Protein AF-A0AAU9G5A9-F1 (afdb_monomer_lite)

Secondary structure (DSSP, 8-state):
---SHHHHHHHHHHHHHH---GGGHHHHHHHHHHHHHHHHHHHHHHHHHHHHH---TTS-----TTS-HHHHHHHHHHHHHHHHHHHHHHHHHHHHS-THHHHHHHHHHHHHHHHHHHHHHHH--S---HHHHHHHHHHHHHHHHHHHHHHHHHHHHHHHHH--

Structure (mmCIF, N/CA/C/O backbone):
data_AF-A0AAU9G5A9-F1
#
_entry.id   AF-A0AAU9G5A9-F1
#
loop_
_atom_site.group_PDB
_atom_site.id
_atom_site.type_symbol
_atom_site.label_atom_id
_atom_site.label_alt_id
_atom_site.label_comp_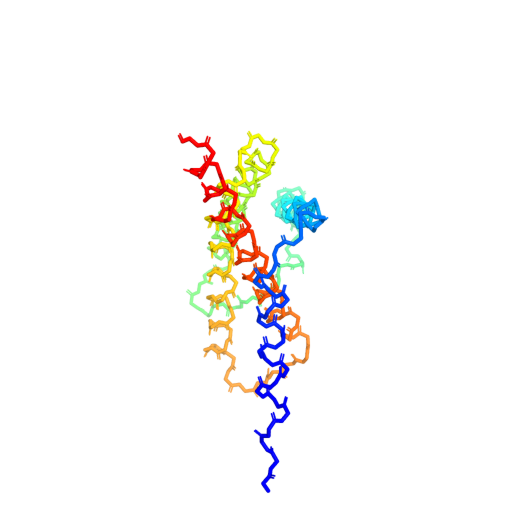id
_atom_site.label_asym_id
_atom_site.label_entity_id
_atom_site.label_seq_id
_atom_site.pdbx_PDB_ins_code
_atom_site.Cartn_x
_atom_site.Cartn_y
_atom_site.Cartn_z
_atom_site.occupancy
_atom_site.B_iso_or_equiv
_atom_site.auth_seq_id
_atom_site.auth_comp_id
_atom_site.auth_asym_id
_atom_site.auth_atom_id
_atom_site.pdbx_PDB_model_num
ATOM 1 N N . MET A 1 1 ? -6.363 -41.350 -9.499 1.00 46.97 1 MET A N 1
ATOM 2 C CA . MET A 1 1 ? -5.099 -40.595 -9.662 1.00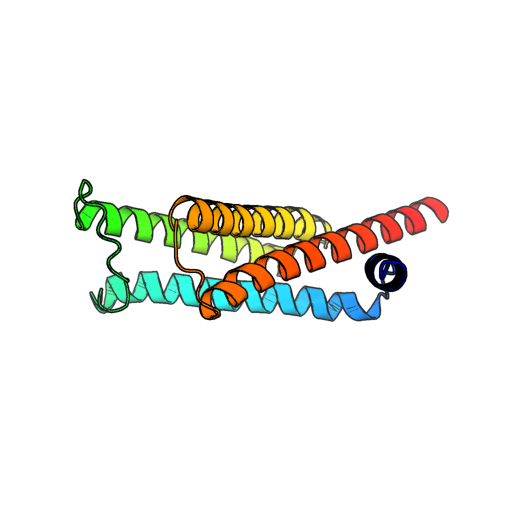 46.97 1 MET A CA 1
ATOM 3 C C . MET A 1 1 ? -5.327 -39.437 -10.634 1.00 46.97 1 MET A C 1
ATOM 5 O O . MET A 1 1 ? -5.322 -39.643 -11.836 1.00 46.97 1 MET A O 1
ATOM 9 N N . THR A 1 2 ? -5.599 -38.231 -10.134 1.00 51.28 2 THR A N 1
ATOM 10 C CA . THR A 1 2 ? -5.913 -37.033 -10.943 1.00 51.28 2 THR A CA 1
ATOM 11 C C . THR A 1 2 ? -4.967 -35.897 -10.546 1.00 51.28 2 THR A C 1
ATOM 13 O O . THR A 1 2 ? -5.325 -35.039 -9.747 1.00 51.28 2 THR A O 1
ATOM 16 N N . GLN A 1 3 ? -3.724 -35.916 -11.042 1.00 53.97 3 GLN A N 1
ATOM 17 C CA . GLN A 1 3 ? -2.695 -34.929 -10.665 1.00 53.97 3 GLN A CA 1
ATOM 18 C C . GLN A 1 3 ? -1.736 -34.411 -11.779 1.00 53.97 3 GLN A C 1
ATOM 20 O O . GLN A 1 3 ? -0.666 -33.917 -11.426 1.00 53.97 3 GLN A O 1
ATOM 25 N N . PRO A 1 4 ? -2.055 -34.430 -13.098 1.00 57.31 4 PRO A N 1
ATOM 26 C CA . PRO A 1 4 ? -1.211 -33.740 -14.091 1.00 57.31 4 PRO A CA 1
ATOM 27 C C . PRO A 1 4 ? -1.669 -32.309 -14.459 1.00 57.31 4 PRO A C 1
ATOM 29 O O . PRO A 1 4 ? -0.830 -31.466 -14.764 1.00 57.31 4 PRO A O 1
ATOM 32 N N . ARG A 1 5 ? -2.968 -31.967 -14.383 1.00 54.75 5 ARG A N 1
ATOM 33 C CA . ARG A 1 5 ? -3.477 -30.658 -14.875 1.00 54.75 5 ARG A CA 1
ATOM 34 C C . ARG A 1 5 ? -3.097 -29.448 -14.009 1.00 54.75 5 ARG A C 1
ATOM 36 O O . ARG A 1 5 ? -2.838 -28.377 -14.545 1.00 54.75 5 ARG A O 1
ATOM 43 N N . ALA A 1 6 ? -3.011 -29.606 -12.686 1.00 56.31 6 ALA A N 1
ATOM 44 C CA . ALA A 1 6 ? -2.705 -28.492 -11.779 1.00 56.31 6 ALA A CA 1
ATOM 45 C C . ALA A 1 6 ? -1.264 -27.966 -11.934 1.00 56.31 6 ALA A C 1
ATOM 47 O O . ALA A 1 6 ? -1.031 -26.764 -11.834 1.00 56.31 6 ALA A O 1
ATOM 48 N N . LYS A 1 7 ? -0.304 -28.853 -12.236 1.00 58.34 7 LYS A N 1
ATOM 49 C CA . LYS A 1 7 ? 1.102 -28.474 -12.455 1.00 58.34 7 LYS A CA 1
ATOM 50 C C . LYS A 1 7 ? 1.281 -27.664 -13.745 1.00 58.34 7 LYS A C 1
ATOM 52 O O . LYS A 1 7 ? 2.042 -26.705 -13.758 1.00 58.34 7 LYS A O 1
ATOM 57 N N . SER A 1 8 ? 0.530 -28.008 -14.793 1.00 70.62 8 SER A N 1
ATOM 58 C CA . SER A 1 8 ? 0.531 -27.294 -16.078 1.00 70.62 8 SER A CA 1
ATOM 59 C C . SER A 1 8 ? -0.042 -25.877 -15.957 1.00 70.62 8 SER A C 1
ATOM 61 O O . SER A 1 8 ? 0.559 -24.931 -16.460 1.00 70.62 8 SER A O 1
ATOM 63 N N . LEU A 1 9 ? -1.148 -25.708 -15.226 1.00 68.94 9 LEU A N 1
ATOM 64 C CA . LEU A 1 9 ? -1.769 -24.398 -15.011 1.00 68.94 9 LEU A CA 1
ATOM 65 C C . LEU A 1 9 ? -0.885 -23.474 -14.166 1.00 68.94 9 LEU A C 1
ATOM 67 O O . LEU A 1 9 ? -0.725 -22.306 -14.503 1.00 68.94 9 LEU A O 1
ATOM 71 N N . ALA A 1 10 ? -0.264 -24.004 -13.108 1.00 69.00 10 ALA A N 1
ATOM 72 C CA . ALA A 1 10 ? 0.668 -23.243 -12.280 1.00 69.00 10 ALA A CA 1
ATOM 73 C C . ALA A 1 10 ? 1.917 -22.812 -13.065 1.00 69.00 10 ALA A C 1
ATOM 75 O O . ALA A 1 10 ? 2.336 -21.665 -12.948 1.00 69.00 10 ALA A O 1
ATOM 76 N N . ALA A 1 11 ? 2.477 -23.696 -13.898 1.00 71.38 11 ALA A N 1
ATOM 77 C CA . ALA A 1 11 ? 3.622 -23.378 -14.749 1.00 71.38 11 ALA A CA 1
ATOM 78 C C . ALA A 1 11 ? 3.270 -22.359 -15.844 1.00 71.38 11 ALA A C 1
ATOM 80 O O . ALA A 1 11 ? 4.037 -21.432 -16.078 1.00 71.38 11 ALA A O 1
ATOM 81 N N . SER A 1 12 ? 2.096 -22.482 -16.472 1.00 70.31 12 SER A N 1
ATOM 82 C CA . SER A 1 12 ? 1.608 -21.507 -17.454 1.00 70.31 12 SER A CA 1
ATOM 83 C C . SER A 1 12 ? 1.382 -20.144 -16.814 1.00 70.31 12 SER A C 1
ATOM 85 O O . SER A 1 12 ? 1.864 -19.146 -17.336 1.00 70.31 12 SER A O 1
ATOM 87 N N . LEU A 1 13 ? 0.702 -20.101 -15.663 1.00 63.84 13 LEU A N 1
ATOM 88 C CA . LEU A 1 13 ? 0.512 -18.867 -14.907 1.00 63.84 13 LEU A CA 1
ATOM 89 C C . LEU A 1 13 ? 1.859 -18.264 -14.524 1.00 63.84 13 LEU A C 1
ATOM 91 O O . LEU A 1 13 ? 2.032 -17.067 -14.698 1.00 63.84 13 LEU A O 1
ATOM 95 N N . TRP A 1 14 ? 2.820 -19.078 -14.074 1.00 65.44 14 TRP A N 1
ATOM 96 C CA . TRP A 1 14 ? 4.185 -18.644 -13.771 1.00 65.44 14 TRP A CA 1
ATOM 97 C C . TRP A 1 14 ? 4.909 -18.071 -14.997 1.00 65.44 14 TRP A C 1
ATOM 99 O O . TRP A 1 14 ? 5.634 -17.084 -14.891 1.00 65.44 14 TRP A O 1
ATOM 109 N N . HIS A 1 15 ? 4.690 -18.639 -16.179 1.00 66.44 15 HIS A N 1
ATOM 110 C CA . HIS A 1 15 ? 5.299 -18.154 -17.414 1.00 66.44 15 HIS A CA 1
ATOM 111 C C . HIS A 1 15 ? 4.698 -16.813 -17.864 1.00 66.44 15 HIS A C 1
ATOM 113 O O . HIS A 1 15 ? 5.431 -15.891 -18.219 1.00 66.44 15 HIS A O 1
ATOM 119 N N . THR A 1 16 ? 3.375 -16.661 -17.769 1.00 63.12 16 THR A N 1
ATOM 120 C CA . THR A 1 16 ? 2.683 -15.387 -18.030 1.00 63.12 16 THR A CA 1
ATOM 121 C C . THR A 1 16 ? 3.031 -14.332 -16.975 1.00 63.12 16 THR A C 1
ATOM 123 O O . THR A 1 16 ? 3.152 -13.157 -17.289 1.00 63.12 16 THR A O 1
ATOM 126 N N . LEU A 1 17 ? 3.251 -14.765 -15.732 1.00 56.94 17 LEU A N 1
ATOM 127 C CA . LEU A 1 17 ? 3.710 -13.951 -14.603 1.00 56.94 17 LEU A CA 1
ATOM 128 C C . LEU A 1 17 ? 5.135 -13.422 -14.773 1.00 56.94 17 LEU A C 1
ATOM 130 O O . LEU A 1 17 ? 5.475 -12.373 -14.231 1.00 56.94 17 LEU A O 1
ATOM 134 N N . THR A 1 18 ? 5.987 -14.188 -15.450 1.00 58.75 18 THR A N 1
ATOM 135 C CA . THR A 1 18 ? 7.413 -13.875 -15.610 1.00 58.75 18 THR A CA 1
ATOM 136 C C . THR A 1 18 ? 7.706 -13.166 -16.920 1.00 58.75 18 THR A C 1
ATOM 138 O O . THR A 1 18 ? 8.723 -12.478 -17.023 1.00 58.75 18 THR A O 1
ATOM 141 N N . GLN A 1 19 ? 6.836 -13.288 -17.922 1.00 65.12 19 GLN A N 1
ATOM 142 C CA . GLN A 1 19 ? 6.844 -12.388 -19.064 1.00 65.12 19 GLN A CA 1
ATOM 143 C C . GLN A 1 19 ? 6.347 -11.016 -18.606 1.00 65.12 19 GLN A C 1
ATOM 145 O O . GLN A 1 19 ? 5.283 -10.895 -18.017 1.00 65.12 19 GLN A O 1
ATOM 150 N N . CYS A 1 20 ? 7.152 -9.985 -18.858 1.00 62.41 20 CYS A N 1
ATOM 151 C CA . CYS A 1 20 ? 6.774 -8.595 -18.650 1.00 62.41 20 CYS A CA 1
ATOM 152 C C . CYS A 1 20 ? 6.528 -7.951 -20.018 1.00 62.41 20 CYS A C 1
ATOM 154 O O . CYS A 1 20 ? 7.490 -7.493 -20.641 1.00 62.41 20 CYS A O 1
ATOM 156 N N . PRO A 1 21 ? 5.291 -7.966 -20.540 1.00 65.81 21 PRO A N 1
ATOM 157 C CA . PRO A 1 21 ? 4.934 -7.121 -21.663 1.00 65.81 21 PRO A CA 1
ATOM 158 C C . PRO A 1 21 ? 4.898 -5.678 -21.156 1.00 65.81 21 PRO A C 1
ATOM 160 O O . PRO A 1 21 ? 4.193 -5.360 -20.194 1.00 65.81 21 PRO A O 1
ATOM 163 N N . GLU A 1 22 ? 5.677 -4.802 -21.784 1.00 65.81 22 GLU A N 1
ATOM 164 C CA . GLU A 1 22 ? 5.785 -3.386 -21.402 1.00 65.81 22 GLU A CA 1
ATOM 165 C C . GLU A 1 22 ? 4.412 -2.679 -21.392 1.00 65.81 22 GLU A C 1
ATOM 167 O O . GLU A 1 22 ? 4.188 -1.758 -20.609 1.00 65.81 22 GLU A O 1
ATOM 172 N N . GLU A 1 23 ? 3.449 -3.205 -22.152 1.00 72.31 23 GLU A N 1
ATOM 173 C CA . GLU A 1 23 ? 2.056 -2.754 -22.243 1.00 72.31 23 GLU A CA 1
ATOM 174 C C . GLU A 1 23 ? 1.293 -2.743 -20.903 1.00 72.31 23 GLU A C 1
ATOM 176 O O . GLU A 1 23 ? 0.410 -1.908 -20.707 1.00 72.31 23 GLU A O 1
ATOM 181 N N . TYR A 1 24 ? 1.626 -3.619 -19.945 1.00 70.38 24 TYR A N 1
ATOM 182 C CA . TYR A 1 24 ? 0.906 -3.688 -18.659 1.00 70.38 24 TYR A CA 1
ATOM 183 C C . TYR A 1 24 ? 1.467 -2.748 -17.586 1.00 70.38 24 TYR A C 1
ATOM 185 O O . TYR A 1 24 ? 0.840 -2.552 -16.542 1.00 70.38 24 TYR A O 1
ATOM 193 N N . LEU A 1 25 ? 2.635 -2.146 -17.817 1.00 71.12 25 LEU A N 1
ATOM 194 C CA . LEU A 1 25 ? 3.271 -1.225 -16.877 1.00 71.12 25 LEU A CA 1
ATOM 195 C C . LEU A 1 25 ? 2.399 0.002 -16.520 1.00 71.12 25 LEU A C 1
ATOM 197 O O . LEU A 1 25 ? 2.235 0.257 -15.322 1.00 71.12 25 LEU A O 1
ATOM 201 N N . PRO A 1 26 ? 1.767 0.720 -17.476 1.00 76.12 26 PRO A N 1
ATOM 202 C CA . PRO A 1 26 ? 0.866 1.830 -17.148 1.00 76.12 26 PRO A CA 1
ATOM 203 C C . PRO A 1 26 ? -0.368 1.376 -16.361 1.00 76.12 26 PRO A C 1
ATOM 205 O O . PRO A 1 26 ? -0.845 2.102 -15.489 1.00 76.12 26 PRO A O 1
ATOM 208 N N . LEU A 1 27 ? -0.860 0.159 -16.614 1.00 77.69 27 LEU A N 1
ATOM 209 C CA . LEU A 1 27 ? -2.016 -0.393 -15.911 1.00 77.69 27 LEU A CA 1
ATOM 210 C C . LEU A 1 27 ? -1.695 -0.655 -14.432 1.00 77.69 27 LEU A C 1
ATOM 212 O O . LEU A 1 27 ? -2.461 -0.279 -13.544 1.00 77.69 27 LEU A O 1
ATOM 216 N N . VAL A 1 28 ? -0.537 -1.265 -14.158 1.00 74.50 28 VAL A N 1
ATOM 217 C CA . VAL A 1 28 ? -0.077 -1.526 -12.786 1.00 74.50 28 VAL A CA 1
ATOM 218 C C . VAL A 1 28 ? 0.229 -0.216 -12.058 1.00 74.50 28 VAL A C 1
ATOM 220 O O . VAL A 1 28 ? -0.140 -0.064 -10.892 1.00 74.50 28 VAL A O 1
ATOM 223 N N . TRP A 1 29 ? 0.842 0.751 -12.740 1.00 74.69 29 TRP A N 1
ATOM 224 C CA . TRP A 1 29 ? 1.095 2.077 -12.178 1.00 74.69 29 TRP A CA 1
ATOM 225 C C . TRP A 1 29 ? -0.211 2.810 -11.831 1.00 74.69 29 TRP A C 1
ATOM 227 O O . TRP A 1 29 ? -0.378 3.269 -10.699 1.00 74.69 29 TRP A O 1
ATOM 237 N N . GLY A 1 30 ? -1.187 2.822 -12.745 1.00 80.81 30 GLY A N 1
ATOM 238 C CA . GLY A 1 30 ? -2.509 3.409 -12.515 1.00 80.81 30 GLY A CA 1
ATOM 239 C C . GLY A 1 30 ? -3.271 2.737 -11.369 1.00 80.81 30 GLY A C 1
ATOM 240 O O . GLY A 1 30 ? -3.884 3.419 -10.547 1.00 80.81 30 GLY A O 1
ATOM 241 N N . TYR A 1 31 ? -3.175 1.410 -11.245 1.00 80.75 31 TYR A N 1
ATOM 242 C CA . TYR A 1 31 ? -3.751 0.665 -10.121 1.00 80.75 31 TYR A CA 1
ATOM 243 C C . TYR A 1 31 ? -3.154 1.098 -8.773 1.00 80.75 31 TYR A C 1
ATOM 245 O O . TYR A 1 31 ? -3.889 1.331 -7.808 1.00 80.75 31 TYR A O 1
ATOM 253 N N . ILE A 1 32 ? -1.829 1.242 -8.694 1.00 77.62 32 ILE A N 1
ATOM 254 C CA . ILE A 1 32 ? -1.141 1.666 -7.466 1.00 77.62 32 ILE A CA 1
ATOM 255 C C . ILE A 1 32 ? -1.515 3.103 -7.113 1.00 77.62 32 ILE A C 1
ATOM 257 O O . ILE A 1 32 ? -1.830 3.384 -5.952 1.00 77.62 32 ILE A O 1
ATOM 261 N N . LEU A 1 33 ? -1.543 3.993 -8.104 1.00 81.38 33 LEU A N 1
ATOM 262 C CA . LEU A 1 33 ? -1.918 5.390 -7.917 1.00 81.38 33 LEU A CA 1
ATOM 263 C C . LEU A 1 33 ? -3.365 5.519 -7.425 1.00 81.38 33 LEU A C 1
ATOM 265 O O . LEU A 1 33 ? -3.614 6.154 -6.397 1.00 81.38 33 LEU A O 1
ATOM 269 N N . GLY A 1 34 ? -4.305 4.837 -8.084 1.00 83.94 34 GLY A N 1
ATOM 270 C CA . GLY A 1 34 ? -5.711 4.816 -7.683 1.00 83.94 34 GLY A CA 1
ATOM 271 C C . GLY A 1 34 ? -5.900 4.283 -6.264 1.00 83.94 34 GLY A C 1
ATOM 272 O O . GLY A 1 34 ? -6.606 4.884 -5.454 1.00 83.94 34 GLY A O 1
ATOM 273 N N . LEU A 1 35 ? -5.199 3.205 -5.904 1.00 81.12 35 LEU A N 1
ATOM 274 C CA . LEU A 1 35 ? -5.263 2.675 -4.544 1.00 81.12 35 LEU A CA 1
ATOM 275 C C . LEU A 1 35 ? -4.694 3.610 -3.486 1.00 81.12 35 LEU A C 1
ATOM 277 O O . LEU A 1 35 ? -5.2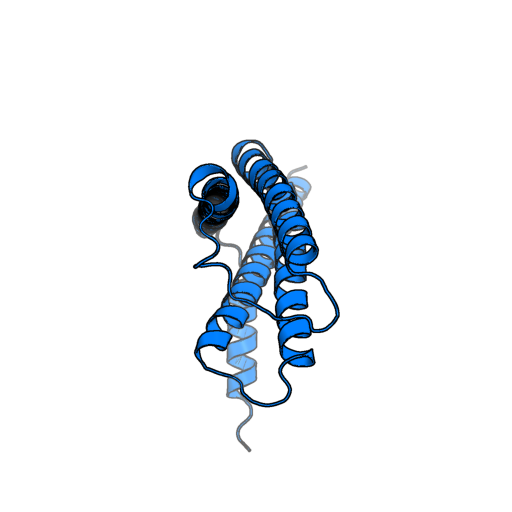31 3.655 -2.379 1.00 81.12 35 LEU A O 1
ATOM 281 N N . SER A 1 36 ? -3.624 4.324 -3.811 1.00 80.06 36 SER A N 1
ATOM 282 C CA . SER A 1 36 ? -3.011 5.294 -2.904 1.00 80.06 36 SER A CA 1
ATOM 283 C C . SER A 1 36 ? -3.972 6.437 -2.618 1.00 80.06 36 SER A C 1
ATOM 285 O O . SER A 1 36 ? -4.188 6.773 -1.456 1.00 80.06 36 SER A O 1
ATOM 287 N N . LEU A 1 37 ? -4.623 6.962 -3.660 1.00 84.88 37 LEU A N 1
ATOM 288 C CA . LEU A 1 37 ? -5.636 8.009 -3.537 1.00 84.88 37 LEU A CA 1
ATOM 289 C C . LEU A 1 37 ? -6.849 7.542 -2.732 1.00 84.88 37 LEU A C 1
ATOM 291 O O . LEU A 1 37 ? -7.227 8.205 -1.767 1.00 84.88 37 LEU A O 1
ATOM 295 N N . CYS A 1 38 ? -7.432 6.386 -3.066 1.00 84.81 38 CYS A N 1
ATOM 296 C CA . CYS A 1 38 ? -8.595 5.869 -2.343 1.00 84.81 38 CYS A CA 1
ATOM 297 C C . CYS A 1 38 ? -8.297 5.659 -0.853 1.00 84.81 38 CYS A C 1
ATOM 299 O O . CYS A 1 38 ? -9.120 5.999 -0.002 1.00 84.81 38 CYS A O 1
ATOM 301 N N . LEU A 1 39 ? -7.120 5.120 -0.521 1.00 81.31 39 LEU A N 1
ATOM 302 C CA . LEU A 1 39 ? -6.737 4.890 0.870 1.00 81.31 39 LEU A CA 1
ATOM 303 C C . LEU A 1 39 ? -6.395 6.181 1.601 1.00 81.31 39 LEU A C 1
ATOM 305 O O . LEU A 1 39 ? -6.775 6.328 2.763 1.00 81.31 39 LEU A O 1
ATOM 309 N N . LEU A 1 40 ? -5.734 7.130 0.944 1.00 84.62 40 LEU A N 1
ATOM 310 C CA . LEU A 1 40 ? -5.497 8.452 1.510 1.00 84.62 40 LEU A CA 1
ATOM 311 C C . LEU A 1 40 ? -6.831 9.136 1.835 1.00 84.62 40 LEU A C 1
ATOM 313 O O . LEU A 1 40 ? -7.046 9.534 2.978 1.00 84.62 40 LEU A O 1
ATOM 317 N N . MET A 1 41 ? -7.768 9.167 0.881 1.00 86.56 41 MET A N 1
ATOM 318 C CA . MET A 1 41 ? -9.112 9.720 1.081 1.00 86.56 41 MET A CA 1
ATOM 319 C C . MET A 1 41 ? -9.858 9.023 2.220 1.00 86.56 41 MET A C 1
ATOM 321 O O . MET A 1 41 ? -10.456 9.693 3.060 1.00 86.56 41 MET A O 1
ATOM 325 N N . GLN A 1 42 ? -9.801 7.690 2.290 1.00 86.25 42 GLN A N 1
ATOM 326 C CA . GLN A 1 42 ? -10.445 6.932 3.360 1.00 86.25 42 GLN A CA 1
ATOM 327 C C . GLN A 1 42 ? -9.862 7.275 4.739 1.00 86.25 42 GLN A C 1
ATOM 329 O O . GLN A 1 42 ? -10.625 7.457 5.690 1.00 86.25 42 GLN A O 1
ATOM 334 N N . ASN A 1 43 ? -8.535 7.371 4.865 1.00 85.38 43 ASN A N 1
ATOM 335 C CA . ASN A 1 43 ? -7.898 7.720 6.136 1.00 85.38 43 ASN A CA 1
ATOM 336 C C . ASN A 1 43 ? -8.185 9.179 6.521 1.00 85.38 43 ASN A C 1
ATOM 338 O O . ASN A 1 43 ? -8.548 9.437 7.669 1.00 85.38 43 ASN A O 1
ATOM 342 N N . CYS A 1 44 ? -8.133 10.113 5.567 1.00 86.81 44 CYS A N 1
ATOM 343 C CA . CYS A 1 44 ? -8.524 11.506 5.784 1.00 86.81 44 CYS A CA 1
ATOM 344 C C . CYS A 1 44 ? -9.980 11.610 6.253 1.00 86.81 44 CYS A C 1
ATOM 346 O O . CYS A 1 44 ? -10.249 12.256 7.261 1.00 86.81 44 CYS A O 1
ATOM 348 N N . ALA A 1 45 ? -10.915 10.920 5.595 1.00 84.50 45 ALA A N 1
ATOM 349 C CA . ALA A 1 45 ? -12.325 10.915 5.986 1.00 84.50 45 ALA A CA 1
ATOM 350 C C . ALA A 1 45 ? -12.539 10.367 7.407 1.00 84.50 45 ALA A C 1
ATOM 352 O O . ALA A 1 45 ? -13.387 10.871 8.142 1.00 84.50 45 ALA A O 1
ATOM 353 N N . GLN A 1 46 ? -11.762 9.364 7.828 1.00 82.75 46 GLN A N 1
ATOM 354 C CA . GLN A 1 46 ? -11.827 8.845 9.197 1.00 82.75 46 GLN A CA 1
ATOM 355 C C . GLN A 1 46 ? -11.290 9.838 10.227 1.00 82.75 46 GLN A C 1
ATOM 357 O O . GLN A 1 46 ? -11.892 9.981 11.290 1.00 82.75 46 GLN A O 1
ATOM 362 N N . VAL A 1 47 ? -10.184 10.519 9.924 1.00 85.38 47 VAL A N 1
ATOM 363 C CA . VAL A 1 47 ? -9.605 11.540 10.805 1.00 85.38 47 VAL A CA 1
ATOM 364 C C . VAL A 1 47 ? -10.554 12.738 10.907 1.00 85.38 47 VAL A C 1
ATOM 366 O O . VAL A 1 47 ? -10.997 13.078 12.003 1.00 85.38 47 VAL A O 1
ATOM 369 N N . PHE A 1 48 ? -10.973 13.307 9.776 1.00 85.44 48 PHE A N 1
ATOM 370 C CA . PHE A 1 48 ? -11.909 14.432 9.735 1.00 85.44 48 PHE A CA 1
ATOM 371 C C . PHE A 1 48 ? -13.279 14.098 10.327 1.00 85.44 48 PHE A C 1
ATOM 373 O O . PHE A 1 48 ? -13.854 14.923 11.031 1.00 85.44 48 PHE A O 1
ATOM 380 N N . GLY A 1 49 ? -13.788 12.883 10.117 1.00 82.12 49 GLY A N 1
ATOM 381 C CA . GLY A 1 49 ? -15.047 12.431 10.710 1.00 82.12 49 GLY A CA 1
ATOM 382 C C . GLY A 1 49 ? -15.038 12.458 12.241 1.00 82.12 49 GLY A C 1
ATOM 383 O O . GLY A 1 49 ? -16.046 12.805 12.861 1.00 82.12 49 GLY A O 1
ATOM 384 N N . VAL A 1 50 ? -13.893 12.148 12.855 1.00 80.56 50 VAL A N 1
ATOM 385 C CA . VAL A 1 50 ? -13.727 12.235 14.312 1.00 80.56 50 VAL A CA 1
ATOM 386 C C . VAL A 1 50 ? -13.598 13.689 14.770 1.00 80.56 50 VAL A C 1
ATOM 388 O O . VAL A 1 50 ? -14.240 14.058 15.752 1.00 80.56 50 VAL A O 1
ATOM 391 N N . PHE A 1 51 ? -12.825 14.515 14.058 1.00 79.56 51 PHE A N 1
ATOM 392 C CA . PHE A 1 51 ? -12.610 15.918 14.429 1.00 79.56 51 PHE A CA 1
ATOM 393 C C . PHE A 1 51 ? -13.861 16.794 14.261 1.00 79.56 51 PHE A C 1
ATOM 395 O O . PHE A 1 51 ? -14.201 17.539 15.177 1.00 79.56 51 PHE A O 1
ATOM 402 N N . TYR A 1 52 ? -14.561 16.692 13.128 1.00 78.06 52 TYR A N 1
ATOM 403 C CA . TYR A 1 52 ? -15.672 17.588 12.789 1.00 78.06 52 TYR A CA 1
ATOM 404 C C . TYR A 1 52 ? -17.030 17.080 13.263 1.00 78.06 52 TYR A C 1
ATOM 406 O O . TYR A 1 52 ? -17.826 17.845 13.798 1.00 78.06 52 TYR A O 1
ATOM 414 N N . PHE A 1 53 ? -17.306 15.787 13.092 1.00 74.06 53 PHE A N 1
ATOM 415 C CA . PHE A 1 53 ? -18.649 15.250 13.327 1.00 74.06 53 PHE A CA 1
ATOM 416 C C . PHE A 1 53 ? -18.782 14.509 14.657 1.00 74.06 53 PHE A C 1
ATOM 418 O O . PHE A 1 53 ? -19.881 14.060 14.980 1.00 74.06 53 PHE A O 1
ATOM 425 N N . LYS A 1 54 ? -17.677 14.323 15.405 1.00 70.12 54 LYS A N 1
ATOM 426 C CA . LYS A 1 54 ? -17.600 13.466 16.610 1.00 70.12 54 LYS A CA 1
ATOM 427 C C . LYS A 1 54 ? -18.318 12.117 16.416 1.00 70.12 54 LYS A C 1
ATOM 429 O O . LYS A 1 54 ? -18.831 11.519 17.361 1.00 70.12 54 LYS A O 1
ATOM 434 N N . SER A 1 55 ? -18.396 11.643 15.171 1.00 62.09 55 SER A N 1
ATOM 435 C CA . SER A 1 55 ? -19.253 10.525 14.801 1.00 62.09 55 SER A CA 1
ATOM 436 C C . SER A 1 55 ? -18.439 9.245 14.857 1.00 62.09 55 SER A C 1
ATOM 438 O O . SER A 1 55 ? -17.769 8.846 13.906 1.00 62.09 55 SER A O 1
ATOM 440 N N . PHE A 1 56 ? -18.507 8.579 16.007 1.00 62.56 56 PHE A N 1
ATOM 441 C CA . PHE A 1 56 ? -17.869 7.280 16.236 1.00 62.56 56 PHE A CA 1
ATOM 442 C C . PHE A 1 56 ? -18.662 6.113 15.629 1.00 62.56 56 PHE A C 1
ATOM 444 O O . PHE A 1 56 ? -18.238 4.963 15.714 1.00 62.56 56 PHE A O 1
ATOM 451 N N . ARG A 1 57 ? -19.816 6.379 15.000 1.00 54.88 57 ARG A N 1
ATOM 452 C CA . ARG A 1 57 ? -20.806 5.354 14.628 1.00 54.88 57 ARG A CA 1
ATOM 453 C C . ARG A 1 57 ? -20.287 4.327 13.613 1.00 54.88 57 ARG A C 1
ATOM 455 O O . ARG A 1 57 ? -20.712 3.178 13.640 1.00 54.88 57 ARG A O 1
ATOM 462 N N . ASN A 1 58 ? -19.325 4.708 12.772 1.00 54.06 58 ASN A N 1
ATOM 463 C CA . ASN A 1 58 ? -18.698 3.804 11.796 1.00 54.06 58 ASN A CA 1
ATOM 464 C C . ASN A 1 58 ? -17.474 3.058 12.347 1.00 54.06 58 ASN A C 1
ATOM 466 O O . ASN A 1 58 ? -16.932 2.162 11.695 1.00 54.06 58 ASN A O 1
ATOM 470 N N . TRP A 1 59 ? -17.019 3.404 13.551 1.00 60.22 59 TRP A N 1
ATOM 471 C CA . TRP A 1 59 ? -15.863 2.778 14.170 1.00 60.22 59 TRP A CA 1
ATOM 472 C C . TRP A 1 59 ? -16.332 1.523 14.885 1.00 60.22 59 TRP A C 1
ATOM 474 O O . TRP A 1 59 ? -16.703 1.559 16.053 1.00 60.22 59 TRP A O 1
ATOM 484 N N . ARG A 1 60 ? -16.323 0.397 14.161 1.00 55.84 60 ARG A N 1
ATOM 485 C CA . ARG A 1 60 ? -16.685 -0.923 14.696 1.00 55.84 60 ARG A CA 1
ATOM 486 C C . ARG A 1 60 ? -16.011 -1.108 16.065 1.00 55.84 60 ARG A C 1
ATOM 488 O O . ARG A 1 60 ? -14.773 -1.133 16.152 1.00 55.84 60 ARG A O 1
ATOM 495 N N . GLN A 1 61 ? -16.822 -1.174 17.121 1.00 53.84 61 GLN A N 1
ATOM 496 C CA . GLN A 1 61 ? -16.360 -1.427 18.480 1.00 53.84 61 GLN A CA 1
ATOM 497 C C . GLN A 1 61 ? -15.752 -2.828 18.493 1.00 53.84 61 GLN A C 1
ATOM 499 O O . GLN A 1 61 ? -16.448 -3.836 18.489 1.00 53.84 61 GLN A O 1
ATOM 504 N N . ARG A 1 62 ? -14.424 -2.895 18.427 1.00 58.03 62 ARG A N 1
ATOM 505 C CA . ARG A 1 62 ? -13.705 -4.072 18.899 1.00 58.03 62 ARG A CA 1
ATOM 506 C C . ARG A 1 62 ? -13.463 -3.773 20.364 1.00 58.03 62 ARG A C 1
ATOM 508 O O . ARG A 1 62 ? -12.613 -2.940 20.668 1.00 58.03 62 ARG A O 1
ATOM 515 N N . SER A 1 63 ? -14.300 -4.336 21.225 1.00 54.78 63 SER A N 1
ATOM 516 C CA . SER A 1 63 ? -14.112 -4.266 22.666 1.00 54.78 63 SER A CA 1
ATOM 517 C C . SER A 1 63 ? -12.866 -5.077 23.001 1.00 54.78 63 SER A C 1
ATOM 519 O O . SER A 1 63 ? -12.878 -6.304 22.919 1.00 54.78 63 SER A O 1
ATOM 521 N N . PHE A 1 64 ? -11.776 -4.386 23.308 1.00 63.97 64 PHE A N 1
ATOM 522 C CA . PHE A 1 64 ? -10.678 -4.991 24.043 1.00 63.97 64 PHE A CA 1
ATOM 523 C C . PHE A 1 64 ? -11.070 -4.877 25.518 1.00 63.97 64 PHE A C 1
ATOM 525 O O . PHE A 1 64 ? -11.222 -3.746 25.977 1.00 63.97 64 PHE A O 1
ATOM 532 N N . PRO A 1 65 ? -11.318 -5.993 26.225 1.00 60.22 65 PRO A N 1
ATOM 533 C CA . PRO A 1 65 ? -11.853 -5.954 27.587 1.00 60.22 65 PRO A CA 1
ATOM 534 C C . PRO A 1 65 ? -10.949 -5.175 28.557 1.00 60.22 65 PRO A C 1
ATOM 536 O O . PRO A 1 65 ? -11.462 -4.549 29.476 1.00 60.22 65 PRO A O 1
ATOM 539 N N . ASP A 1 66 ? -9.643 -5.116 28.279 1.00 70.50 66 ASP A N 1
ATOM 540 C CA . ASP A 1 66 ? -8.652 -4.475 29.152 1.00 70.50 66 ASP A CA 1
ATOM 541 C C . ASP A 1 66 ? -8.261 -3.041 28.751 1.00 70.50 66 ASP A C 1
ATOM 543 O O . ASP A 1 66 ? -7.489 -2.395 29.458 1.00 70.50 66 ASP A O 1
ATOM 547 N N . LEU A 1 67 ? -8.750 -2.505 27.622 1.00 70.12 67 LEU A N 1
ATOM 548 C CA . LEU A 1 67 ? -8.376 -1.156 27.172 1.00 70.12 67 LEU A CA 1
ATOM 549 C C . LEU A 1 67 ? -9.552 -0.180 27.218 1.00 70.12 67 LEU A C 1
ATOM 551 O O . LEU A 1 67 ? -10.579 -0.374 26.568 1.00 70.12 67 LEU A O 1
ATOM 555 N N . SER A 1 68 ? -9.332 0.955 27.889 1.00 76.88 68 SER A N 1
ATOM 556 C CA . SER A 1 68 ? -10.253 2.094 27.863 1.00 76.88 68 SER A CA 1
ATOM 557 C C . SER A 1 68 ? -10.543 2.540 26.426 1.00 76.88 68 SER A C 1
ATOM 559 O O . SER A 1 68 ? -9.633 2.710 25.606 1.00 76.88 68 SER A O 1
ATOM 561 N N . HIS A 1 69 ? -11.821 2.793 26.134 1.00 75.31 69 HIS A N 1
ATOM 562 C CA . HIS A 1 69 ? -12.304 3.248 24.827 1.00 75.31 69 HIS A CA 1
ATOM 563 C C . HIS A 1 69 ? -11.533 4.477 24.310 1.00 75.31 69 HIS A C 1
ATOM 565 O O . HIS A 1 69 ? -11.216 4.572 23.123 1.00 75.31 69 HIS A O 1
ATOM 571 N N . THR A 1 70 ? -11.158 5.388 25.212 1.00 78.12 70 THR A N 1
ATOM 572 C CA . THR A 1 70 ? -10.383 6.596 24.897 1.00 78.12 70 THR A CA 1
ATOM 573 C C . THR A 1 70 ? -8.982 6.270 24.378 1.00 78.12 70 THR A C 1
ATOM 575 O O . THR A 1 70 ? -8.505 6.914 23.443 1.00 78.12 70 THR A O 1
ATOM 578 N N . ILE A 1 71 ? -8.324 5.252 24.940 1.00 81.44 71 ILE A N 1
ATOM 579 C CA . ILE A 1 71 ? -6.981 4.823 24.522 1.00 81.44 71 ILE A CA 1
ATOM 580 C C . ILE A 1 71 ? -7.053 4.172 23.139 1.00 81.44 71 ILE A C 1
ATOM 582 O O . ILE A 1 71 ? -6.274 4.517 22.250 1.00 81.44 71 ILE A O 1
ATOM 586 N N . VAL A 1 72 ? -8.040 3.298 22.918 1.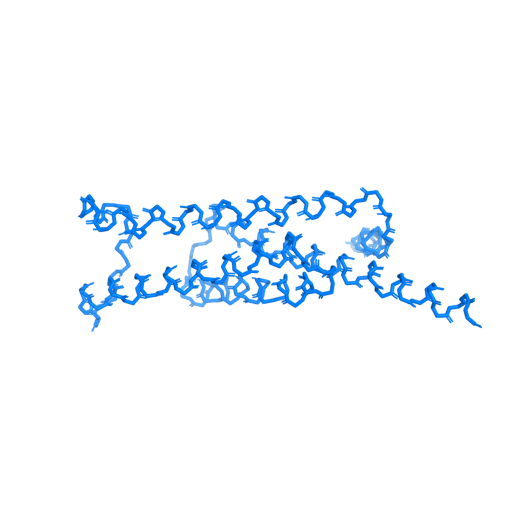00 79.75 72 VAL A N 1
ATOM 587 C CA . VAL A 1 72 ? -8.264 2.647 21.615 1.00 79.75 72 VAL A CA 1
ATOM 588 C C . VAL A 1 72 ? -8.527 3.682 20.519 1.00 79.75 72 VAL A C 1
ATOM 590 O O . VAL A 1 72 ? -8.016 3.549 19.405 1.00 79.75 72 VAL A O 1
ATOM 593 N N . LEU A 1 73 ? -9.294 4.730 20.829 1.00 78.50 73 LEU A N 1
ATOM 594 C CA . LEU A 1 73 ? -9.567 5.818 19.895 1.00 78.50 73 LEU A CA 1
ATOM 595 C C . LEU A 1 73 ? -8.289 6.586 19.526 1.00 78.50 73 LEU A C 1
ATOM 597 O O . LEU A 1 73 ? -8.021 6.783 18.340 1.00 78.50 73 LEU A O 1
ATOM 601 N N . ARG A 1 74 ? -7.484 6.977 20.522 1.00 83.31 74 ARG A N 1
ATOM 602 C CA . ARG A 1 74 ? -6.217 7.699 20.309 1.00 83.31 74 ARG A CA 1
ATOM 603 C C . ARG A 1 74 ? -5.228 6.887 19.477 1.00 83.31 74 ARG A C 1
ATOM 605 O O . ARG A 1 74 ? -4.659 7.423 18.533 1.00 83.31 74 ARG A O 1
ATOM 612 N N . LEU A 1 75 ? -5.074 5.596 19.772 1.00 80.81 75 LEU A N 1
ATOM 613 C CA . LEU A 1 75 ? -4.185 4.708 19.015 1.00 80.81 75 LEU A CA 1
ATOM 614 C C . LEU A 1 75 ? -4.615 4.560 17.554 1.00 80.81 75 LEU A C 1
ATOM 616 O O . LEU A 1 75 ? -3.777 4.558 16.657 1.00 80.81 75 LEU A O 1
ATOM 620 N N . ARG A 1 76 ? -5.920 4.470 17.291 1.00 80.06 76 ARG A N 1
ATOM 621 C CA . ARG A 1 76 ? -6.447 4.399 15.922 1.00 80.06 76 ARG A CA 1
ATOM 622 C C . ARG A 1 76 ? -6.290 5.715 15.166 1.00 80.06 76 ARG A C 1
ATOM 624 O O . ARG A 1 76 ? -5.951 5.680 13.990 1.00 80.06 76 ARG A O 1
ATOM 631 N N . LEU A 1 77 ? -6.510 6.857 15.820 1.00 83.31 77 LEU A N 1
ATOM 632 C CA . LEU A 1 77 ? -6.243 8.169 15.221 1.00 83.31 77 LEU A CA 1
ATOM 633 C C . LEU A 1 77 ? -4.764 8.318 14.873 1.00 83.31 77 LEU A C 1
ATOM 635 O O . LEU A 1 77 ? -4.445 8.686 13.748 1.00 83.31 77 LEU A O 1
ATOM 639 N N . LEU A 1 78 ? -3.876 7.957 15.802 1.00 86.81 78 LEU A N 1
ATOM 640 C CA . LEU A 1 78 ? -2.436 7.960 15.570 1.00 86.81 78 LEU A CA 1
ATOM 641 C C . LEU A 1 78 ? -2.065 7.048 14.395 1.00 86.81 78 LEU A C 1
ATOM 643 O O . LEU A 1 78 ? -1.352 7.474 13.492 1.00 86.81 78 LEU A O 1
ATOM 647 N N . GLY A 1 79 ? -2.615 5.830 14.366 1.00 81.31 79 GLY A N 1
ATOM 648 C CA . GLY A 1 79 ? -2.451 4.901 13.252 1.00 81.31 79 GLY A CA 1
ATOM 649 C C . GLY A 1 79 ? -2.905 5.505 11.924 1.00 81.31 79 GLY A C 1
ATOM 650 O O . GLY A 1 79 ? -2.150 5.477 10.960 1.00 81.31 79 GLY A O 1
ATOM 651 N N . ASN A 1 80 ? -4.086 6.121 11.872 1.00 81.62 80 ASN A N 1
ATOM 652 C CA . ASN A 1 80 ? -4.589 6.764 10.658 1.00 81.62 80 ASN A CA 1
ATOM 653 C C . ASN A 1 80 ? -3.731 7.959 10.220 1.00 81.62 80 ASN A C 1
ATOM 655 O O . ASN A 1 80 ? -3.493 8.106 9.026 1.00 81.62 80 ASN A O 1
ATOM 659 N N . CYS A 1 81 ? -3.226 8.778 11.146 1.00 84.25 81 CYS A N 1
ATOM 660 C CA . CYS A 1 81 ? -2.308 9.874 10.821 1.00 84.25 81 CYS A CA 1
ATOM 661 C C . CYS A 1 81 ? -0.996 9.355 10.224 1.00 84.25 81 CYS A C 1
ATOM 663 O O . CYS A 1 81 ? -0.554 9.863 9.194 1.00 84.25 81 CYS A O 1
ATOM 665 N N . ILE A 1 82 ? -0.413 8.309 10.821 1.00 85.25 82 ILE A N 1
ATOM 666 C CA . ILE A 1 82 ? 0.765 7.634 10.262 1.00 85.25 82 ILE A CA 1
ATOM 667 C C . ILE A 1 82 ? 0.435 7.132 8.855 1.00 85.25 82 ILE A C 1
ATOM 669 O O . ILE A 1 82 ? 1.151 7.455 7.914 1.00 85.25 82 ILE A O 1
ATOM 673 N N . MET A 1 83 ? -0.697 6.443 8.679 1.00 81.12 83 MET A N 1
ATOM 674 C CA . MET A 1 83 ? -1.119 5.948 7.369 1.00 81.12 83 MET A CA 1
ATOM 675 C C . MET A 1 83 ? -1.299 7.079 6.346 1.00 81.12 83 MET A C 1
ATOM 677 O O . MET A 1 83 ? -0.914 6.888 5.202 1.00 81.12 83 MET A O 1
ATOM 681 N N . ILE A 1 84 ? -1.828 8.251 6.715 1.00 84.25 84 ILE A N 1
ATOM 682 C CA . ILE A 1 84 ? -1.947 9.412 5.810 1.00 84.25 84 ILE A CA 1
ATOM 683 C C . ILE A 1 84 ? -0.573 9.862 5.317 1.00 84.25 84 ILE A C 1
ATOM 685 O O . ILE A 1 84 ? -0.390 10.010 4.112 1.00 84.25 84 ILE A O 1
ATOM 689 N N . VAL A 1 85 ? 0.396 10.036 6.220 1.00 84.81 85 VAL A N 1
ATOM 690 C CA . VAL A 1 85 ? 1.772 10.416 5.851 1.00 84.81 85 VAL A CA 1
ATOM 691 C C . VAL A 1 85 ? 2.377 9.360 4.929 1.00 84.81 85 VAL A C 1
ATOM 693 O O . VAL A 1 85 ? 2.914 9.667 3.870 1.00 84.81 85 VAL A O 1
ATOM 696 N N . THR A 1 86 ? 2.212 8.097 5.300 1.00 81.75 86 THR A N 1
ATOM 697 C CA . THR A 1 86 ? 2.673 6.920 4.571 1.00 81.75 86 THR A CA 1
ATOM 698 C C . THR A 1 86 ? 2.063 6.843 3.158 1.00 81.75 86 THR A C 1
ATOM 700 O O . THR A 1 86 ? 2.804 6.677 2.191 1.00 81.75 86 THR A O 1
ATOM 703 N N . TRP A 1 87 ? 0.755 7.064 2.984 1.00 81.44 87 TRP A N 1
ATOM 704 C CA . TRP A 1 87 ? 0.110 7.134 1.661 1.00 81.44 87 TRP A CA 1
ATOM 705 C C . TRP A 1 87 ? 0.463 8.405 0.886 1.00 81.44 87 TRP A C 1
ATOM 707 O O . TRP A 1 87 ? 0.565 8.346 -0.335 1.00 81.44 87 TRP A O 1
ATOM 717 N N . GLY A 1 88 ? 0.670 9.534 1.563 1.00 81.88 88 GLY A N 1
ATOM 718 C CA . GLY A 1 88 ? 1.093 10.790 0.944 1.00 81.88 88 GLY A CA 1
ATOM 719 C C . GLY A 1 88 ? 2.492 10.684 0.340 1.00 81.88 88 GLY A C 1
ATOM 720 O O . GLY A 1 88 ? 2.688 11.062 -0.811 1.00 81.88 88 GLY A O 1
ATOM 721 N N . ILE A 1 89 ? 3.430 10.075 1.072 1.00 79.69 89 ILE A N 1
ATOM 722 C CA . ILE A 1 89 ? 4.768 9.734 0.568 1.00 79.69 89 ILE A CA 1
ATOM 723 C C . ILE A 1 89 ? 4.672 8.732 -0.592 1.00 79.69 89 ILE A C 1
ATOM 725 O O . ILE A 1 89 ? 5.453 8.803 -1.534 1.00 79.69 89 ILE A O 1
ATOM 729 N N . LEU A 1 90 ? 3.715 7.798 -0.559 1.00 71.38 90 LEU A N 1
ATOM 730 C CA . LEU A 1 90 ? 3.520 6.842 -1.653 1.00 71.38 90 LEU A CA 1
ATOM 731 C C . LEU A 1 90 ? 2.980 7.522 -2.908 1.00 71.38 90 LEU A C 1
ATOM 733 O O . LEU A 1 90 ? 3.435 7.229 -4.010 1.00 71.38 90 LEU A O 1
ATOM 737 N N . LEU A 1 91 ? 2.035 8.444 -2.748 1.00 80.25 91 LEU A N 1
ATOM 738 C CA . LEU A 1 91 ? 1.481 9.220 -3.846 1.00 80.25 91 LEU A CA 1
ATOM 739 C C . LEU A 1 91 ? 2.550 10.130 -4.455 1.00 80.25 91 LEU A C 1
ATOM 741 O O . LEU A 1 91 ? 2.723 10.124 -5.670 1.00 80.25 91 LEU A O 1
ATOM 745 N N . SER A 1 92 ? 3.312 10.843 -3.621 1.00 79.94 92 SER A N 1
ATOM 746 C CA . SER A 1 92 ? 4.418 11.674 -4.097 1.00 79.94 92 SER A CA 1
ATOM 747 C C . SER A 1 92 ? 5.503 10.821 -4.748 1.00 79.94 92 SER A C 1
ATOM 749 O O . SER A 1 92 ? 5.945 11.145 -5.840 1.00 79.94 92 SER A O 1
ATOM 751 N N . GLY A 1 93 ? 5.861 9.673 -4.174 1.00 71.81 93 GLY A N 1
ATOM 752 C CA . GLY A 1 93 ? 6.754 8.712 -4.811 1.00 71.81 93 GLY A CA 1
ATOM 753 C C . GLY A 1 93 ? 6.212 8.244 -6.162 1.00 71.81 93 GLY A C 1
ATOM 754 O O . GLY A 1 93 ? 6.911 8.274 -7.162 1.00 71.81 93 GLY A O 1
ATOM 755 N N . THR A 1 94 ? 4.942 7.885 -6.262 1.00 71.25 94 THR A N 1
ATOM 756 C CA . THR A 1 94 ? 4.381 7.403 -7.534 1.00 71.25 94 THR A CA 1
ATOM 757 C C . THR A 1 94 ? 4.387 8.490 -8.617 1.00 71.25 94 THR A C 1
ATOM 759 O O . THR A 1 94 ? 4.587 8.170 -9.786 1.00 71.25 94 THR A O 1
ATOM 762 N N . ILE A 1 95 ? 4.210 9.759 -8.230 1.00 77.19 95 ILE A N 1
ATOM 763 C CA . ILE A 1 95 ? 4.232 10.921 -9.133 1.00 77.19 95 ILE A CA 1
ATOM 764 C C . ILE A 1 95 ? 5.666 11.336 -9.503 1.00 77.19 95 ILE A C 1
ATOM 766 O O . ILE A 1 95 ? 5.924 11.662 -10.658 1.00 77.19 95 ILE A O 1
ATOM 770 N N . TYR A 1 96 ? 6.589 11.341 -8.537 1.00 74.88 96 TYR A N 1
ATOM 771 C CA . TYR A 1 96 ? 7.916 11.956 -8.670 1.00 74.88 96 TYR A CA 1
ATOM 772 C C . TYR A 1 96 ? 9.077 10.959 -8.757 1.00 74.88 96 TYR A C 1
ATOM 774 O O . TYR A 1 96 ? 10.154 11.327 -9.222 1.00 74.88 96 TYR A O 1
ATOM 782 N N . THR A 1 97 ? 8.917 9.718 -8.292 1.00 61.38 97 THR A N 1
ATOM 783 C CA . THR A 1 97 ? 10.016 8.743 -8.249 1.00 61.38 97 THR A CA 1
ATOM 784 C C . THR A 1 97 ? 10.033 7.784 -9.428 1.00 61.38 97 THR A C 1
ATOM 786 O O . THR A 1 97 ? 9.013 7.363 -9.971 1.00 61.38 97 THR A O 1
ATOM 789 N N . ARG A 1 98 ? 11.264 7.393 -9.771 1.00 60.81 98 ARG A N 1
ATOM 790 C CA . ARG A 1 98 ? 11.574 6.274 -10.656 1.00 60.81 98 ARG A CA 1
ATOM 791 C C . ARG A 1 98 ? 10.919 4.988 -10.130 1.00 60.81 98 ARG A C 1
ATOM 793 O O . ARG A 1 98 ? 10.785 4.828 -8.914 1.00 60.81 98 ARG A O 1
ATOM 800 N N . PRO A 1 99 ? 10.567 4.036 -11.012 1.00 60.56 99 PRO A N 1
ATOM 801 C CA . PRO A 1 99 ? 9.832 2.817 -10.655 1.00 60.56 99 PRO A CA 1
ATOM 802 C C . PRO A 1 99 ? 10.493 1.983 -9.540 1.00 60.56 99 PRO A C 1
ATOM 804 O O . PRO A 1 99 ? 9.867 1.101 -8.959 1.00 60.56 99 PRO A O 1
ATOM 807 N N . GLU A 1 100 ? 11.768 2.227 -9.230 1.00 63.41 100 GLU A N 1
ATOM 808 C CA . GLU A 1 100 ? 12.584 1.538 -8.221 1.00 63.41 100 GLU A CA 1
ATOM 809 C C . GLU A 1 100 ? 11.956 1.562 -6.819 1.00 63.41 100 GLU A C 1
ATOM 811 O O . GLU A 1 100 ? 11.967 0.550 -6.112 1.00 63.41 100 GLU A O 1
ATOM 816 N N . TYR A 1 101 ? 11.304 2.663 -6.444 1.00 64.88 101 TYR A N 1
ATOM 817 C CA . TYR A 1 101 ? 10.683 2.810 -5.122 1.00 64.88 101 TYR A CA 1
ATOM 818 C C . TYR A 1 101 ? 9.319 2.123 -5.005 1.00 64.88 101 TYR A C 1
ATOM 820 O O . TYR A 1 101 ? 8.868 1.812 -3.899 1.00 64.88 101 TYR A O 1
ATOM 828 N N . ILE A 1 102 ? 8.681 1.812 -6.136 1.00 66.19 102 ILE A N 1
ATOM 829 C CA . ILE A 1 102 ? 7.387 1.125 -6.175 1.00 66.19 102 ILE A CA 1
ATOM 830 C C . ILE A 1 102 ? 7.523 -0.301 -5.605 1.00 66.19 102 ILE A C 1
ATOM 832 O O . ILE A 1 102 ? 6.640 -0.797 -4.905 1.00 66.19 102 ILE A O 1
ATOM 836 N N . ARG A 1 103 ? 8.670 -0.951 -5.824 1.00 64.25 103 ARG A N 1
ATOM 837 C CA . ARG A 1 103 ? 8.950 -2.335 -5.407 1.00 64.25 103 ARG A CA 1
ATOM 838 C C . ARG A 1 103 ? 9.004 -2.522 -3.892 1.00 64.25 103 ARG A C 1
ATOM 840 O O . ARG A 1 103 ? 8.344 -3.414 -3.349 1.00 64.25 103 ARG A O 1
ATOM 847 N N . VAL A 1 104 ? 9.773 -1.674 -3.204 1.00 63.75 104 VAL A N 1
ATOM 848 C CA . VAL A 1 104 ? 9.871 -1.677 -1.732 1.00 63.75 104 VAL A CA 1
ATOM 849 C C . VAL A 1 104 ? 8.480 -1.496 -1.135 1.00 63.75 104 VAL A C 1
ATOM 851 O O . VAL A 1 104 ? 8.083 -2.190 -0.199 1.00 63.75 104 VAL A O 1
ATOM 854 N N . TRP A 1 105 ? 7.691 -0.634 -1.764 1.00 65.88 105 TRP A N 1
ATOM 855 C CA . TRP A 1 105 ? 6.362 -0.296 -1.308 1.00 65.88 105 TRP A CA 1
ATOM 856 C C . TRP A 1 105 ? 5.342 -1.415 -1.432 1.00 65.88 105 TRP A C 1
ATOM 858 O O . TRP A 1 105 ? 4.643 -1.731 -0.465 1.00 65.88 105 TRP A O 1
ATOM 868 N N . ILE A 1 106 ? 5.256 -2.063 -2.589 1.00 63.81 106 ILE A N 1
ATOM 869 C CA . ILE A 1 106 ? 4.311 -3.169 -2.730 1.00 63.81 106 ILE A CA 1
ATOM 870 C C . ILE A 1 106 ? 4.711 -4.336 -1.813 1.00 63.81 106 ILE A C 1
ATOM 872 O O . ILE A 1 106 ? 3.840 -5.018 -1.276 1.00 63.81 106 ILE A O 1
ATOM 876 N N . THR A 1 107 ? 6.007 -4.501 -1.537 1.00 67.06 107 THR A N 1
ATOM 877 C CA . THR A 1 107 ? 6.496 -5.475 -0.553 1.00 67.06 107 THR A CA 1
ATOM 878 C C . THR A 1 107 ? 6.001 -5.142 0.858 1.00 67.06 107 THR A C 1
ATOM 880 O O . THR A 1 107 ? 5.391 -5.999 1.494 1.00 67.06 107 THR A O 1
ATOM 883 N N . ILE A 1 108 ? 6.163 -3.895 1.321 1.00 69.88 108 ILE A N 1
ATOM 884 C CA . ILE A 1 108 ? 5.654 -3.435 2.630 1.00 69.88 108 ILE A CA 1
ATOM 885 C C . ILE A 1 108 ? 4.131 -3.606 2.722 1.00 69.88 108 ILE A C 1
ATOM 887 O O . ILE A 1 108 ? 3.592 -4.052 3.733 1.00 69.88 108 ILE A O 1
ATOM 891 N N . ARG A 1 109 ? 3.395 -3.287 1.656 1.00 65.81 109 ARG A N 1
ATOM 892 C CA 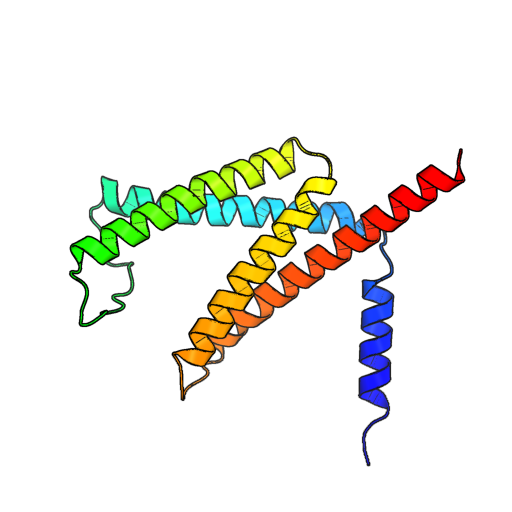. ARG A 1 109 ? 1.938 -3.454 1.650 1.00 65.81 109 ARG A CA 1
ATOM 893 C C . ARG A 1 109 ? 1.530 -4.925 1.648 1.00 65.81 109 ARG A C 1
ATOM 895 O O . ARG A 1 109 ? 0.586 -5.296 2.343 1.00 65.81 109 ARG A O 1
ATOM 902 N N . GLY A 1 110 ? 2.246 -5.757 0.897 1.00 66.69 110 GLY A N 1
ATOM 903 C CA . GLY A 1 110 ? 2.089 -7.205 0.902 1.00 66.69 110 GLY A CA 1
ATOM 904 C C . GLY A 1 110 ? 2.283 -7.777 2.302 1.00 66.69 110 GLY A C 1
ATOM 905 O O . GLY A 1 110 ? 1.431 -8.537 2.762 1.00 66.69 110 GLY A O 1
ATOM 906 N N . THR A 1 111 ? 3.323 -7.348 3.022 1.00 69.56 111 THR A N 1
ATOM 907 C CA . THR A 1 111 ? 3.596 -7.809 4.391 1.00 69.56 111 THR A CA 1
ATOM 908 C C . THR A 1 111 ? 2.575 -7.296 5.403 1.00 69.56 111 THR A C 1
ATOM 910 O O . THR A 1 111 ? 2.110 -8.091 6.215 1.00 69.56 111 THR A O 1
ATOM 913 N N . ILE A 1 112 ? 2.140 -6.030 5.334 1.00 69.94 112 ILE A N 1
ATOM 914 C CA . ILE A 1 112 ? 1.073 -5.486 6.203 1.00 69.94 112 ILE A CA 1
ATOM 915 C C . ILE A 1 112 ? -0.265 -6.195 5.957 1.00 69.94 112 ILE A C 1
ATOM 917 O O . ILE A 1 112 ? -1.023 -6.484 6.887 1.00 69.94 112 ILE A O 1
ATOM 921 N N . CYS A 1 113 ? -0.607 -6.467 4.699 1.00 65.31 113 CYS A N 1
ATOM 922 C CA . CYS A 1 113 ? -1.830 -7.195 4.386 1.00 65.31 113 CYS A CA 1
ATOM 923 C C . CYS A 1 113 ? -1.726 -8.666 4.823 1.00 65.31 113 CYS A C 1
ATOM 925 O O . CYS A 1 113 ? -2.679 -9.186 5.402 1.00 65.31 113 CYS A O 1
ATOM 927 N N . ALA A 1 114 ? -0.575 -9.313 4.618 1.00 67.62 114 ALA A N 1
ATOM 928 C CA . ALA A 1 114 ? -0.328 -10.678 5.073 1.00 67.62 114 ALA A CA 1
ATOM 929 C C . ALA A 1 114 ? -0.371 -10.789 6.603 1.00 67.62 114 ALA A C 1
ATOM 931 O O . ALA A 1 114 ? -1.024 -11.690 7.122 1.00 67.62 114 ALA A O 1
ATOM 932 N N . SER A 1 115 ? 0.236 -9.853 7.337 1.00 70.62 115 SER A N 1
ATOM 933 C CA . SER A 1 115 ? 0.208 -9.839 8.804 1.00 70.62 115 SER A CA 1
ATOM 934 C C . SER A 1 115 ? -1.203 -9.613 9.343 1.00 70.62 115 SER A C 1
ATOM 936 O O . SER A 1 115 ? -1.614 -10.297 10.277 1.00 70.62 115 SER A O 1
ATOM 938 N N . ASN A 1 116 ? -1.996 -8.742 8.711 1.00 66.81 116 ASN A N 1
ATOM 939 C CA . ASN A 1 116 ? -3.410 -8.571 9.049 1.00 66.81 116 ASN A CA 1
ATOM 940 C C . ASN A 1 116 ? -4.229 -9.845 8.810 1.00 66.81 116 ASN A C 1
ATOM 942 O O . ASN A 1 116 ? -5.104 -10.169 9.614 1.00 66.81 116 ASN A O 1
ATOM 946 N N . VAL A 1 117 ? -3.960 -10.570 7.721 1.00 67.06 117 VAL A N 1
ATOM 947 C CA . VAL A 1 117 ? -4.603 -11.860 7.438 1.00 67.06 117 VAL A CA 1
ATOM 948 C C . VAL A 1 117 ? -4.185 -12.907 8.471 1.00 67.06 117 VAL A C 1
ATOM 950 O O . VAL A 1 117 ? -5.055 -13.542 9.060 1.00 67.06 117 VAL A O 1
ATOM 953 N N . LEU A 1 118 ? -2.887 -13.036 8.756 1.00 72.81 118 LEU A N 1
ATOM 954 C CA . LEU A 1 118 ? -2.352 -13.968 9.754 1.00 72.81 118 LEU A CA 1
ATOM 955 C C . LEU A 1 118 ? -2.906 -13.687 11.150 1.00 72.81 118 LEU A C 1
ATOM 957 O O . LEU A 1 118 ? -3.383 -14.606 11.809 1.00 72.81 118 LEU A O 1
ATOM 961 N N . ALA A 1 119 ? -2.932 -12.421 11.571 1.00 69.94 119 ALA A N 1
ATOM 962 C CA . ALA A 1 119 ? -3.555 -12.014 12.823 1.00 69.94 119 ALA A CA 1
ATOM 963 C C . ALA A 1 119 ? -5.040 -12.396 12.833 1.00 69.94 119 ALA A C 1
ATOM 965 O O . ALA A 1 119 ? -5.535 -12.971 13.797 1.00 69.94 119 ALA A O 1
ATOM 966 N N . LYS A 1 120 ? -5.766 -12.146 11.740 1.00 66.31 120 LYS A N 1
ATOM 967 C CA . LYS A 1 120 ? -7.186 -12.496 11.649 1.00 66.31 120 LYS A CA 1
ATOM 968 C C . LYS A 1 120 ? -7.418 -14.008 11.700 1.00 66.31 120 LYS A C 1
ATOM 970 O O . LYS A 1 120 ? -8.370 -14.419 12.353 1.00 66.31 120 LYS A O 1
ATOM 975 N N . ILE A 1 121 ? -6.560 -14.822 11.090 1.00 71.25 121 ILE A N 1
ATOM 976 C CA . ILE A 1 121 ? -6.600 -16.290 11.192 1.00 71.25 121 ILE A CA 1
ATOM 977 C C . ILE A 1 121 ? -6.303 -16.733 12.632 1.00 71.25 121 ILE A C 1
ATOM 979 O O . ILE A 1 121 ? -7.044 -17.544 13.183 1.00 71.25 121 ILE A O 1
ATOM 983 N N . ALA A 1 122 ? -5.278 -16.157 13.266 1.00 73.06 122 ALA A N 1
ATOM 984 C CA . ALA A 1 122 ? -4.890 -16.475 14.639 1.00 73.06 122 ALA A CA 1
ATOM 985 C C . ALA A 1 122 ? -5.992 -16.126 15.658 1.00 73.06 122 ALA A C 1
ATOM 987 O O . ALA A 1 122 ? -6.278 -16.916 16.557 1.00 73.06 122 ALA A O 1
ATOM 988 N N . PHE A 1 123 ? -6.651 -14.973 15.493 1.00 69.31 123 PHE A N 1
ATOM 989 C CA . PHE A 1 123 ? -7.719 -14.511 16.385 1.00 69.31 123 PHE A CA 1
ATOM 990 C C . PHE A 1 123 ? -9.103 -15.097 16.053 1.00 69.31 123 PHE A C 1
ATOM 992 O O . PHE A 1 123 ? -9.952 -15.194 16.938 1.00 69.31 123 PHE A O 1
ATOM 999 N N . THR A 1 124 ? -9.364 -15.515 14.810 1.00 63.12 124 THR A N 1
ATOM 1000 C CA . THR A 1 124 ? -10.684 -16.024 14.389 1.00 63.12 124 THR A CA 1
ATOM 1001 C C . THR A 1 124 ? -10.660 -17.547 14.305 1.00 63.12 124 THR A C 1
ATOM 1003 O O . THR A 1 124 ? -10.568 -18.129 13.229 1.00 63.12 124 THR A O 1
ATOM 1006 N N . ARG A 1 125 ? -10.775 -18.223 15.452 1.00 58.59 125 ARG A N 1
ATOM 1007 C CA . ARG A 1 125 ? -10.595 -19.683 15.524 1.00 58.59 125 ARG A CA 1
ATOM 1008 C C . ARG A 1 125 ? -11.682 -20.532 14.834 1.00 58.59 125 ARG A C 1
ATOM 1010 O O . ARG A 1 125 ? -11.449 -21.727 14.709 1.00 58.59 125 ARG A O 1
ATOM 1017 N N . ARG A 1 126 ? -12.854 -20.011 14.402 1.00 50.88 126 ARG A N 1
ATOM 1018 C CA . ARG A 1 126 ? -13.965 -20.901 13.952 1.00 50.88 126 ARG A CA 1
ATOM 1019 C C . ARG A 1 126 ? -14.990 -20.471 12.882 1.00 50.88 126 ARG A C 1
ATOM 1021 O O . ARG A 1 126 ? -15.852 -21.292 12.590 1.00 50.88 126 ARG A O 1
ATOM 1028 N N . ARG A 1 127 ? -14.959 -19.298 12.234 1.00 59.25 127 ARG A N 1
ATOM 1029 C CA . ARG A 1 127 ? -15.884 -19.035 11.096 1.00 59.25 127 ARG A CA 1
ATOM 1030 C C . ARG A 1 127 ? -15.258 -18.147 10.027 1.00 59.25 127 ARG A C 1
ATOM 1032 O O . ARG A 1 127 ? -15.189 -16.935 10.192 1.00 59.25 127 ARG A O 1
ATOM 1039 N N . PHE A 1 128 ? -14.843 -18.761 8.922 1.00 61.59 128 PHE A N 1
ATOM 1040 C CA . PHE A 1 128 ? -14.473 -18.054 7.699 1.00 61.59 128 PHE A CA 1
ATOM 1041 C C . PHE A 1 128 ? -15.747 -17.652 6.954 1.00 61.59 128 PHE A C 1
ATOM 1043 O O . PHE A 1 128 ? -16.485 -18.514 6.479 1.00 61.59 128 PHE A O 1
ATOM 1050 N N . HIS A 1 129 ? -16.027 -16.352 6.848 1.00 64.75 129 HIS A N 1
ATOM 1051 C CA . HIS A 1 129 ? -17.102 -15.870 5.984 1.00 64.75 129 HIS A CA 1
ATOM 1052 C C . HIS A 1 129 ? -16.538 -15.584 4.580 1.00 64.75 129 HIS A C 1
ATOM 1054 O O . HIS A 1 129 ? -15.454 -15.016 4.474 1.00 64.75 129 HIS A O 1
ATOM 1060 N N . PRO A 1 130 ? -17.263 -15.848 3.478 1.00 62.44 130 PRO A N 1
ATOM 1061 C CA . PRO A 1 130 ? -16.832 -15.470 2.124 1.00 62.44 130 PRO A CA 1
ATOM 1062 C C . PRO A 1 130 ? -16.535 -13.969 1.941 1.00 62.44 130 PRO A C 1
ATOM 1064 O O . PRO A 1 130 ? -15.733 -13.599 1.087 1.00 62.44 130 PRO A O 1
ATOM 1067 N N . ARG A 1 131 ? -17.094 -13.079 2.778 1.00 61.03 131 ARG A N 1
ATOM 1068 C CA . ARG A 1 131 ? -16.684 -11.658 2.821 1.00 61.03 131 ARG A CA 1
ATOM 1069 C C . ARG A 1 131 ? -15.214 -11.469 3.213 1.00 61.03 131 ARG A C 1
ATOM 1071 O O . ARG A 1 131 ? -14.597 -10.501 2.777 1.00 61.03 131 ARG A O 1
ATOM 1078 N N . ASP A 1 132 ? -14.645 -12.392 3.979 1.00 62.94 132 ASP A N 1
ATOM 1079 C CA . ASP A 1 132 ? -13.236 -12.378 4.371 1.00 62.94 132 ASP A CA 1
ATOM 1080 C C . ASP A 1 132 ? -12.312 -12.866 3.248 1.00 62.94 132 ASP A C 1
ATOM 1082 O O . ASP A 1 132 ? -11.127 -12.537 3.259 1.00 62.94 132 ASP A O 1
ATOM 1086 N N . LEU A 1 133 ? -12.847 -13.554 2.230 1.00 65.44 133 LEU A N 1
ATOM 1087 C CA . LEU A 1 133 ? -12.089 -14.000 1.058 1.00 65.44 133 LEU A CA 1
ATOM 1088 C C . LEU A 1 133 ? -11.547 -12.809 0.252 1.00 65.44 133 LEU A C 1
ATOM 1090 O O . LEU A 1 133 ? -10.399 -12.822 -0.185 1.00 65.44 133 LEU A O 1
ATOM 1094 N N . LYS A 1 134 ? -12.323 -11.719 0.142 1.00 62.81 134 LYS A N 1
ATOM 1095 C CA . LYS A 1 134 ? -11.858 -10.465 -0.484 1.00 62.81 134 LYS A CA 1
ATOM 1096 C C . LYS A 1 134 ? -10.628 -9.893 0.227 1.00 62.81 134 LYS A C 1
ATOM 1098 O O . LYS A 1 134 ? -9.729 -9.376 -0.427 1.00 62.81 134 LYS A O 1
ATOM 1103 N N . ALA A 1 135 ? -10.555 -10.048 1.550 1.00 61.44 135 ALA A N 1
ATOM 1104 C CA . ALA A 1 135 ? -9.400 -9.623 2.336 1.00 61.44 135 ALA A CA 1
ATOM 1105 C C . ALA A 1 135 ? -8.154 -10.501 2.113 1.00 61.44 135 ALA A C 1
ATOM 1107 O O . ALA A 1 135 ? -7.079 -10.098 2.534 1.00 61.44 135 ALA A O 1
ATOM 1108 N N . HIS A 1 136 ? -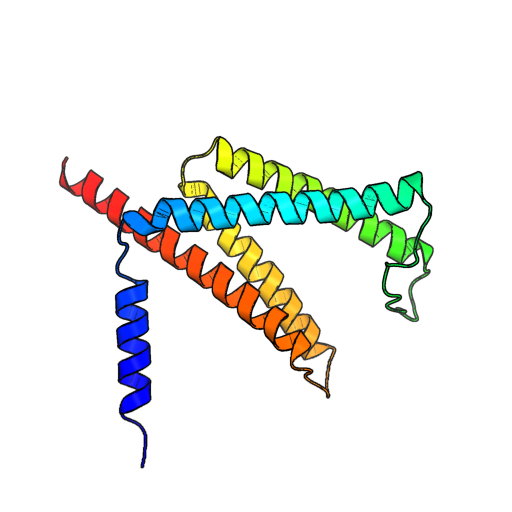8.285 -11.659 1.453 1.00 64.38 136 HIS A N 1
ATOM 1109 C CA . HIS A 1 136 ? -7.176 -12.550 1.086 1.00 64.38 136 HIS A CA 1
ATOM 1110 C C . HIS A 1 136 ? -6.748 -12.358 -0.376 1.00 64.38 136 HIS A C 1
ATOM 1112 O O . HIS A 1 136 ? -5.557 -12.314 -0.669 1.00 64.38 136 HIS A O 1
ATOM 1118 N N . ILE A 1 137 ? -7.712 -12.169 -1.284 1.00 69.62 137 ILE A N 1
ATOM 1119 C CA . ILE A 1 137 ? -7.456 -11.936 -2.717 1.00 69.62 137 ILE A CA 1
ATOM 1120 C C . ILE A 1 137 ? -6.663 -10.642 -2.925 1.00 69.62 137 ILE A C 1
ATOM 1122 O O . ILE A 1 137 ? -5.724 -10.598 -3.713 1.00 69.62 137 ILE A O 1
ATOM 1126 N N . PHE A 1 138 ? -7.006 -9.595 -2.178 1.00 67.94 138 PHE A N 1
ATOM 1127 C CA . PHE A 1 138 ? -6.382 -8.284 -2.315 1.00 67.94 138 PHE A CA 1
ATOM 1128 C C . PHE A 1 138 ? -4.875 -8.252 -1.941 1.00 67.94 138 PHE A C 1
ATOM 1130 O O . PHE A 1 138 ? -4.087 -7.721 -2.723 1.00 67.94 138 PHE A O 1
ATOM 1137 N N . PRO A 1 139 ? -4.419 -8.843 -0.813 1.00 66.44 139 PRO A N 1
ATOM 1138 C CA . PRO A 1 139 ? -2.992 -9.023 -0.526 1.00 66.44 139 PRO A CA 1
ATOM 1139 C C . PRO A 1 139 ? -2.249 -9.806 -1.606 1.00 66.44 139 PRO A C 1
ATOM 1141 O O . PRO A 1 139 ? -1.155 -9.408 -1.995 1.00 66.44 139 PRO A O 1
ATOM 1144 N N . LEU A 1 140 ? -2.840 -10.905 -2.087 1.00 68.81 140 LEU A N 1
ATOM 1145 C CA . LEU A 1 140 ? -2.221 -11.756 -3.103 1.00 68.81 140 LEU A CA 1
ATOM 1146 C C . LEU A 1 140 ? -2.056 -11.004 -4.423 1.00 68.81 140 LEU A C 1
ATOM 1148 O O . LEU A 1 140 ? -0.992 -11.072 -5.030 1.00 68.81 140 LEU A O 1
ATOM 1152 N N . PHE A 1 141 ? -3.063 -10.224 -4.817 1.00 73.12 141 PHE A N 1
ATOM 1153 C CA . PHE A 1 141 ? -2.989 -9.365 -5.994 1.00 73.12 141 PHE A CA 1
ATOM 1154 C C . PHE A 1 141 ? -1.941 -8.253 -5.836 1.00 73.12 141 PHE A C 1
ATOM 1156 O O . PHE A 1 141 ? -1.196 -7.964 -6.766 1.00 73.12 141 PHE A O 1
ATOM 1163 N N . ASN A 1 142 ? -1.801 -7.667 -4.644 1.00 69.56 142 ASN A N 1
ATOM 1164 C CA . ASN A 1 142 ? -0.730 -6.700 -4.399 1.00 69.56 142 ASN A CA 1
ATOM 1165 C C . ASN A 1 142 ? 0.650 -7.366 -4.506 1.00 69.56 142 ASN A C 1
ATOM 1167 O O . ASN A 1 142 ? 1.496 -6.866 -5.234 1.00 69.56 142 ASN A O 1
ATOM 1171 N N . ILE A 1 143 ? 0.875 -8.515 -3.861 1.00 68.06 143 ILE A N 1
ATOM 1172 C CA . ILE A 1 143 ? 2.143 -9.263 -3.973 1.00 68.06 143 ILE A CA 1
ATOM 1173 C C . ILE A 1 143 ? 2.433 -9.639 -5.437 1.00 68.06 143 ILE A C 1
ATOM 1175 O O . ILE A 1 143 ? 3.575 -9.539 -5.886 1.00 68.06 143 ILE A O 1
ATOM 1179 N N . PHE A 1 144 ? 1.399 -10.009 -6.196 1.00 72.25 144 PHE A N 1
ATOM 1180 C CA . PHE A 1 144 ? 1.481 -10.257 -7.634 1.00 72.25 144 PHE A CA 1
ATOM 1181 C C . PHE A 1 144 ? 1.992 -9.024 -8.390 1.00 72.25 144 PHE A C 1
ATOM 1183 O O . PHE A 1 144 ? 2.999 -9.118 -9.089 1.00 72.25 144 PHE A O 1
ATOM 1190 N N . CYS A 1 145 ? 1.376 -7.853 -8.197 1.00 70.06 145 CYS A N 1
ATOM 1191 C CA . CYS A 1 145 ? 1.822 -6.610 -8.831 1.00 70.06 145 CYS A CA 1
ATOM 1192 C C . CYS A 1 145 ? 3.256 -6.228 -8.420 1.00 70.06 145 CYS A C 1
ATOM 1194 O O . CYS A 1 145 ? 4.009 -5.714 -9.246 1.00 70.06 145 CYS A O 1
ATOM 1196 N N . ALA A 1 146 ? 3.651 -6.521 -7.174 1.00 68.19 146 ALA A N 1
ATOM 1197 C CA . ALA A 1 146 ? 5.012 -6.311 -6.660 1.00 68.19 146 ALA A CA 1
ATOM 1198 C C . ALA A 1 146 ? 6.035 -7.100 -7.462 1.00 68.19 146 ALA A C 1
ATOM 1200 O O . ALA A 1 146 ? 7.037 -6.561 -7.933 1.00 68.19 146 ALA A O 1
ATOM 1201 N N . ASN A 1 147 ? 5.766 -8.398 -7.580 1.00 69.56 147 ASN A N 1
ATOM 1202 C CA . ASN A 1 147 ? 6.652 -9.337 -8.239 1.00 69.56 147 ASN A CA 1
ATOM 1203 C C . ASN A 1 147 ? 6.702 -9.067 -9.740 1.00 69.56 147 ASN A C 1
ATOM 1205 O O . ASN A 1 147 ? 7.783 -9.129 -10.319 1.00 69.56 147 ASN A O 1
ATOM 1209 N N . TYR A 1 148 ? 5.576 -8.681 -10.341 1.00 73.56 148 TYR A N 1
ATOM 1210 C CA . TYR A 1 148 ? 5.527 -8.268 -11.738 1.00 73.56 148 TYR A CA 1
ATOM 1211 C C . TYR A 1 148 ? 6.457 -7.076 -12.007 1.00 73.56 148 TYR A C 1
ATOM 1213 O O . TYR A 1 148 ? 7.384 -7.178 -12.810 1.00 73.56 148 TYR A O 1
ATOM 1221 N N . LEU A 1 149 ? 6.289 -5.975 -11.263 1.00 70.75 149 LEU A N 1
ATOM 1222 C CA . LEU A 1 149 ? 7.134 -4.784 -11.406 1.00 70.75 149 LEU A CA 1
ATOM 1223 C C . LEU A 1 149 ? 8.612 -5.084 -11.150 1.00 70.75 149 LEU A C 1
ATOM 1225 O O . LEU A 1 149 ? 9.470 -4.637 -11.907 1.00 70.75 149 LEU A O 1
ATOM 1229 N N . ARG A 1 150 ? 8.911 -5.898 -10.132 1.00 73.38 150 ARG A N 1
ATOM 1230 C CA . ARG A 1 150 ? 10.268 -6.378 -9.849 1.00 73.38 150 ARG A CA 1
ATOM 1231 C C . ARG A 1 150 ? 10.911 -7.040 -11.071 1.00 73.38 150 ARG A C 1
ATOM 1233 O O . ARG A 1 150 ? 12.047 -6.713 -11.401 1.00 73.38 150 ARG A O 1
ATOM 1240 N N . ILE A 1 151 ? 10.211 -7.980 -11.702 1.00 75.25 151 ILE A N 1
ATOM 1241 C CA . ILE A 1 151 ? 10.746 -8.753 -12.831 1.00 75.25 151 ILE A CA 1
ATOM 1242 C C . ILE A 1 151 ? 10.955 -7.843 -14.046 1.00 75.25 151 ILE A C 1
ATOM 1244 O O . ILE A 1 151 ? 11.976 -7.957 -14.725 1.00 75.25 151 ILE A O 1
ATOM 1248 N N . CYS A 1 152 ? 10.031 -6.912 -14.296 1.00 74.31 152 CYS A N 1
ATOM 1249 C CA . CYS A 1 152 ? 10.169 -5.912 -15.355 1.00 74.31 152 CYS A CA 1
ATOM 1250 C C . CYS A 1 152 ? 11.435 -5.062 -15.184 1.00 74.31 152 CYS A C 1
ATOM 1252 O O . CYS A 1 152 ? 12.210 -4.900 -16.124 1.00 74.31 152 CYS A O 1
ATOM 1254 N N . GLN A 1 153 ? 11.680 -4.563 -13.972 1.00 73.81 153 GLN A N 1
ATOM 1255 C CA . GLN A 1 153 ? 12.849 -3.731 -13.681 1.00 73.81 153 GLN A CA 1
ATOM 1256 C C . GLN A 1 153 ? 14.162 -4.490 -13.826 1.00 73.81 153 GLN A C 1
ATOM 1258 O O . GLN A 1 153 ? 15.088 -3.990 -14.456 1.00 73.81 153 GLN A O 1
ATOM 1263 N N . GLU A 1 154 ? 14.229 -5.711 -13.290 1.00 75.31 154 GLU A N 1
ATOM 1264 C CA . GLU A 1 154 ? 15.414 -6.565 -13.414 1.00 75.31 154 GLU A CA 1
ATOM 1265 C C . GLU A 1 154 ? 15.738 -6.876 -14.886 1.00 75.31 154 GLU A C 1
ATOM 1267 O O . GLU A 1 154 ? 16.909 -6.980 -15.250 1.00 75.31 154 GLU A O 1
ATOM 1272 N N . ARG A 1 155 ? 14.723 -7.007 -15.753 1.00 76.12 155 ARG A N 1
ATOM 1273 C CA . ARG A 1 155 ? 14.930 -7.183 -17.200 1.00 76.12 155 ARG A CA 1
ATOM 1274 C C . ARG A 1 155 ? 15.430 -5.916 -17.881 1.00 76.12 155 ARG A C 1
ATOM 1276 O O . ARG A 1 155 ? 16.349 -6.018 -18.687 1.00 76.12 155 ARG A O 1
ATOM 1283 N N . ASN A 1 156 ? 14.855 -4.760 -17.560 1.00 73.88 156 ASN A N 1
ATOM 1284 C CA . ASN A 1 156 ? 15.276 -3.491 -18.155 1.00 73.88 156 ASN A CA 1
ATOM 1285 C C . ASN A 1 156 ? 16.726 -3.170 -17.776 1.00 73.88 156 ASN A C 1
ATOM 1287 O O . ASN A 1 156 ? 17.543 -2.936 -18.657 1.00 73.88 156 ASN A O 1
ATOM 1291 N N . GLN A 1 157 ? 17.089 -3.344 -16.502 1.00 78.81 157 GLN A N 1
ATOM 1292 C CA . GLN A 1 157 ? 18.464 -3.155 -16.036 1.00 78.81 157 GLN A CA 1
ATOM 1293 C C . GLN A 1 157 ? 19.466 -4.092 -16.737 1.00 78.81 157 GLN A C 1
ATOM 1295 O O . GLN A 1 157 ? 20.588 -3.691 -17.036 1.00 78.81 157 GLN A O 1
ATOM 1300 N N . LYS A 1 158 ? 19.072 -5.341 -17.030 1.00 80.75 158 LYS A N 1
ATOM 1301 C CA . LYS A 1 158 ? 19.905 -6.284 -17.798 1.00 80.75 158 LYS A CA 1
ATOM 1302 C C . LYS A 1 158 ? 20.042 -5.905 -19.272 1.00 80.75 158 LYS A C 1
ATOM 1304 O O . LYS A 1 158 ? 21.099 -6.163 -19.837 1.00 80.75 158 LYS A O 1
ATOM 1309 N N . ARG A 1 159 ? 19.002 -5.338 -19.898 1.00 77.25 159 ARG A N 1
ATOM 1310 C CA . ARG A 1 159 ? 19.096 -4.826 -21.277 1.00 77.25 159 ARG A CA 1
ATOM 1311 C C . ARG A 1 159 ? 20.070 -3.656 -21.343 1.00 77.25 159 ARG A C 1
ATOM 1313 O O . ARG A 1 159 ? 20.957 -3.686 -22.183 1.00 77.25 159 ARG A O 1
ATOM 1320 N N . ASP A 1 160 ? 19.956 -2.701 -20.425 1.00 76.56 160 ASP A N 1
ATOM 1321 C CA . ASP A 1 160 ? 20.824 -1.517 -20.399 1.00 76.56 160 ASP A CA 1
ATOM 1322 C C . ASP A 1 160 ? 22.299 -1.899 -20.189 1.00 76.56 160 ASP A C 1
ATOM 1324 O O . ASP A 1 160 ? 23.184 -1.333 -20.820 1.00 76.56 160 ASP A O 1
ATOM 1328 N N . ALA A 1 161 ? 22.566 -2.921 -19.368 1.00 80.38 161 ALA A N 1
ATOM 1329 C CA . ALA A 1 161 ? 23.914 -3.448 -19.147 1.00 80.38 161 ALA A CA 1
ATOM 1330 C C . ALA A 1 161 ? 24.497 -4.239 -20.335 1.00 80.38 161 ALA A C 1
ATOM 1332 O O . ALA A 1 161 ? 25.699 -4.465 -20.363 1.00 80.38 161 ALA A O 1
ATOM 1333 N N . ALA A 1 162 ? 23.669 -4.694 -21.282 1.00 79.25 162 ALA A N 1
ATOM 1334 C CA . ALA A 1 162 ? 24.112 -5.440 -22.466 1.00 79.25 162 ALA A CA 1
ATOM 1335 C C . ALA A 1 162 ? 24.371 -4.541 -23.689 1.00 79.25 162 ALA A C 1
ATOM 1337 O O . ALA A 1 162 ? 24.854 -5.025 -24.710 1.00 79.25 162 ALA A O 1
ATOM 1338 N N . VAL A 1 163 ? 24.000 -3.259 -23.607 1.00 78.62 163 VAL A N 1
ATOM 1339 C CA . VAL A 1 163 ? 24.179 -2.256 -24.672 1.00 78.62 163 VAL A CA 1
ATOM 1340 C C . VAL A 1 163 ? 25.488 -1.460 -24.494 1.00 78.62 163 VAL A C 1
ATOM 1342 O O . VAL A 1 163 ? 25.884 -0.734 -25.402 1.00 78.62 163 VAL A O 1
ATOM 1345 N N . ILE A 1 164 ? 26.167 -1.616 -23.351 1.00 60.78 164 ILE A N 1
ATOM 1346 C CA . ILE A 1 164 ? 27.466 -1.006 -23.009 1.00 60.78 164 ILE A CA 1
ATOM 1347 C C . ILE A 1 164 ? 28.582 -2.014 -23.280 1.00 60.78 164 ILE A C 1
ATOM 1349 O O . ILE A 1 164 ? 29.615 -1.595 -23.846 1.00 60.78 164 ILE A O 1
#

Foldseek 3Di:
DDPDPVVVVVVVVVVVLLDQDVVCVVVLLVVQLVVLVVLLVVLVCVLCCCVPVVDCPPVPDPDPVPDDPVVVVVVVNVVSVVSNVVSVVSNCCSVPHDLVVVLVVLVVVLVVLVVVLVVCCVPVPDDDDVVCVVSVVVSVVSVSSNSSSVSVVVVVVVVVVVVD

Radius of gyration: 20.14 Å; chains: 1; bounding box: 48×58×54 Å

Organism: Drosophila madeirensis (NCBI:txid30013)

Sequence (164 aa):
MTQPRAKSLAASLWHTLTQCPEEYLPLVWGYILGLSLCLLMQNCAQVFGVFYFKSFRNWRQRSFPDLSHTIVLRLRLLGNCIMIVTWGILLSGTIYTRPEYIRVWITIRGTICASNVLAKIAFTRRRFHPRDLKAHIFPLFNIFCANYLRICQERNQKRDAAVI

pLDDT: mean 71.18, std 9.18, range [46.97, 86.81]